Protein AF-A0A948B8D4-F1 (afdb_monomer_lite)

pLDDT: mean 76.82, std 18.86, range [36.81, 95.44]

Sequence (127 aa):
MKQYLPGPLPDNPRNLLRRAGYGEKPGFKGQISYTRRFTNAAFPQFHLYYALKGDGIELNLHLDQKKATYSQSAHAHSADYDGQLVEQEMARIGQYISTYVNPLSQPLKKEEKPGRTKKGFWGTIFG

Foldseek 3Di:
DKDKDDDQFLDPPVVLLVVLQWDWDQDPPRFIKTWHAPDPDPDQIKIWHWDDDPNIIMIDIFGRHDDDDPDDDDDDDVCPVRVVVRVVSVVSSSCSRVVSVPPVVPDPPPPPDPDDDPPDPPDPDDD

Structure (mmCIF, N/CA/C/O backbone):
data_AF-A0A948B8D4-F1
#
_entry.id   AF-A0A948B8D4-F1
#
loop_
_atom_site.group_PDB
_atom_site.id
_atom_site.type_symbol
_atom_site.label_atom_id
_atom_site.label_alt_id
_atom_site.label_comp_id
_atom_site.label_asym_id
_atom_site.label_entity_id
_atom_site.label_seq_id
_atom_site.pdbx_PDB_ins_code
_atom_site.Cartn_x
_atom_site.Cartn_y
_atom_site.Cartn_z
_atom_site.occupancy
_atom_site.B_iso_or_equiv
_atom_site.auth_seq_id
_atom_site.auth_comp_id
_atom_site.auth_asym_id
_atom_site.auth_atom_id
_atom_site.pdbx_PDB_model_num
ATOM 1 N N . MET A 1 1 ? -3.979 4.312 -8.989 1.00 86.50 1 MET A N 1
ATOM 2 C CA . MET A 1 1 ? -5.365 4.406 -8.485 1.00 86.50 1 MET A CA 1
ATOM 3 C C . MET A 1 1 ? -5.367 4.831 -7.029 1.00 86.50 1 MET A C 1
ATOM 5 O O . MET A 1 1 ? -4.532 4.371 -6.260 1.00 86.50 1 MET A O 1
ATOM 9 N N . LYS A 1 2 ? -6.322 5.678 -6.645 1.00 90.12 2 LYS A N 1
ATOM 10 C CA . LYS A 1 2 ? -6.489 6.156 -5.275 1.00 90.12 2 LYS A CA 1
ATOM 11 C C . LYS A 1 2 ? -7.877 5.775 -4.759 1.00 90.12 2 LYS A C 1
ATOM 13 O O . LYS A 1 2 ? -8.852 6.031 -5.454 1.00 90.12 2 LYS A O 1
ATOM 18 N N . GLN A 1 3 ? -7.964 5.182 -3.571 1.00 91.62 3 GLN A N 1
ATOM 19 C CA . GLN A 1 3 ? -9.230 4.756 -2.969 1.00 91.62 3 GLN A CA 1
ATOM 20 C C . GLN A 1 3 ? -9.231 4.999 -1.460 1.00 91.62 3 GLN A C 1
ATOM 22 O O . GLN A 1 3 ? -8.250 4.722 -0.775 1.00 91.62 3 GLN A O 1
ATOM 27 N N . TYR A 1 4 ? -10.349 5.506 -0.946 1.00 92.94 4 TYR A N 1
ATOM 28 C CA . TYR A 1 4 ? -10.593 5.624 0.487 1.00 92.94 4 TYR A CA 1
ATOM 29 C C . TYR A 1 4 ? -11.372 4.405 0.985 1.00 92.94 4 TYR A C 1
ATOM 31 O O . TYR A 1 4 ? -12.384 4.026 0.395 1.00 92.94 4 TYR A O 1
ATOM 39 N N . LEU A 1 5 ? -10.890 3.800 2.065 1.00 90.56 5 LEU A N 1
ATOM 40 C CA . LEU A 1 5 ? -11.570 2.750 2.804 1.00 90.56 5 LEU A CA 1
ATOM 41 C C . LEU A 1 5 ? -12.047 3.348 4.135 1.00 90.56 5 LEU A C 1
ATOM 43 O O . LEU A 1 5 ? -11.211 3.814 4.920 1.00 90.56 5 LEU A O 1
ATOM 47 N N . PRO A 1 6 ? -13.368 3.373 4.385 1.00 90.25 6 PRO A N 1
ATOM 48 C CA . PRO A 1 6 ? -13.904 3.920 5.620 1.00 90.25 6 PRO A CA 1
ATOM 49 C C . PRO A 1 6 ? -13.482 3.070 6.823 1.00 90.25 6 PRO A C 1
ATOM 51 O O . PRO A 1 6 ? -13.300 1.857 6.716 1.00 90.25 6 PRO A O 1
ATOM 54 N N . GLY A 1 7 ? -13.311 3.738 7.960 1.00 85.56 7 GLY A N 1
ATOM 55 C CA . GLY A 1 7 ? -13.015 3.109 9.242 1.00 85.56 7 GLY A CA 1
ATOM 56 C C . GLY A 1 7 ? -14.254 2.625 10.005 1.00 85.56 7 GLY A C 1
ATOM 57 O O . GLY A 1 7 ? -15.371 2.749 9.498 1.00 85.56 7 GLY A O 1
ATOM 58 N N . PRO A 1 8 ? -14.067 2.139 11.248 1.00 87.94 8 PRO A N 1
ATOM 59 C CA . PRO A 1 8 ? -12.778 1.962 11.926 1.00 87.94 8 PRO A CA 1
ATOM 60 C C . PRO A 1 8 ? -11.977 0.784 11.355 1.00 87.94 8 PRO A C 1
ATOM 62 O O . PRO A 1 8 ? -12.529 -0.266 11.029 1.00 87.94 8 PRO A O 1
ATOM 65 N N . LEU A 1 9 ? -10.659 0.954 11.221 1.00 87.81 9 LEU A N 1
ATOM 66 C CA . LEU A 1 9 ? -9.785 -0.118 10.738 1.00 87.81 9 LEU A CA 1
ATOM 67 C C . LEU A 1 9 ? -9.621 -1.216 11.803 1.00 87.81 9 LEU A C 1
ATOM 69 O O . LEU A 1 9 ? -9.445 -0.900 12.979 1.00 87.81 9 LEU A O 1
ATOM 73 N N . PRO A 1 10 ? -9.598 -2.502 11.409 1.00 87.12 10 PRO A N 1
ATOM 74 C CA . PRO A 1 10 ? -9.494 -3.610 12.363 1.00 87.12 10 PRO A CA 1
ATOM 75 C C . PRO A 1 10 ? -8.102 -3.766 13.005 1.00 87.12 10 PRO A C 1
ATOM 77 O O . PRO A 1 10 ? -7.955 -4.480 13.991 1.00 87.12 10 PRO A O 1
ATOM 80 N N . ASP A 1 11 ? -7.061 -3.147 12.440 1.00 90.38 11 ASP A N 1
ATOM 81 C CA . ASP A 1 11 ? -5.683 -3.166 12.948 1.00 90.38 11 ASP A CA 1
ATOM 82 C C . ASP A 1 11 ? -4.936 -1.941 12.385 1.00 90.38 11 ASP A C 1
ATOM 84 O O . ASP A 1 11 ? -5.438 -1.221 11.516 1.00 90.38 11 ASP A O 1
ATOM 88 N N . ASN A 1 12 ? -3.704 -1.720 12.836 1.00 91.25 12 ASN A N 1
ATOM 89 C CA . ASN A 1 12 ? -2.815 -0.712 12.280 1.00 91.25 12 ASN A CA 1
ATOM 90 C C . ASN A 1 12 ? -2.608 -0.950 10.764 1.00 91.25 12 ASN A C 1
ATOM 92 O O . ASN A 1 12 ? -2.275 -2.075 10.367 1.00 91.25 12 ASN A O 1
ATOM 96 N N . PRO A 1 13 ? -2.715 0.092 9.913 1.00 91.75 13 PRO A N 1
ATOM 97 C CA . PRO 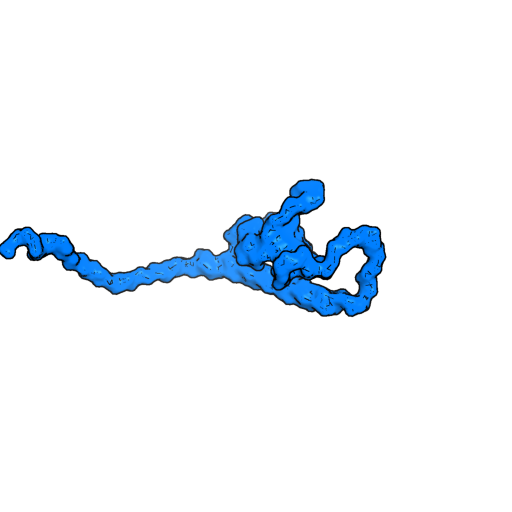A 1 13 ? -2.461 0.019 8.471 1.00 91.75 13 PRO A CA 1
ATOM 98 C C . PRO A 1 13 ? -1.225 -0.776 8.062 1.00 91.75 13 PRO A C 1
ATOM 100 O O . PRO A 1 13 ? -1.269 -1.577 7.130 1.00 91.75 13 PRO A O 1
ATOM 103 N N . ARG A 1 14 ? -0.122 -0.594 8.791 1.00 92.62 14 ARG A N 1
ATOM 104 C CA . ARG A 1 14 ? 1.131 -1.300 8.540 1.00 92.62 14 ARG A CA 1
ATOM 105 C C . ARG A 1 14 ? 0.951 -2.813 8.641 1.00 92.62 14 ARG A C 1
ATOM 107 O O . ARG A 1 14 ? 1.440 -3.550 7.787 1.00 92.62 14 ARG A O 1
ATOM 114 N N . ASN A 1 15 ? 0.248 -3.283 9.670 1.00 93.00 15 ASN A N 1
ATOM 115 C CA . ASN A 1 15 ? -0.017 -4.705 9.877 1.00 93.00 15 ASN A CA 1
ATOM 116 C C . ASN A 1 15 ? -0.955 -5.247 8.798 1.00 93.00 15 ASN A C 1
ATOM 118 O O . ASN A 1 15 ? -0.689 -6.313 8.244 1.00 93.00 15 ASN A O 1
ATOM 122 N N . LEU A 1 16 ? -2.005 -4.494 8.461 1.00 92.88 16 LEU A N 1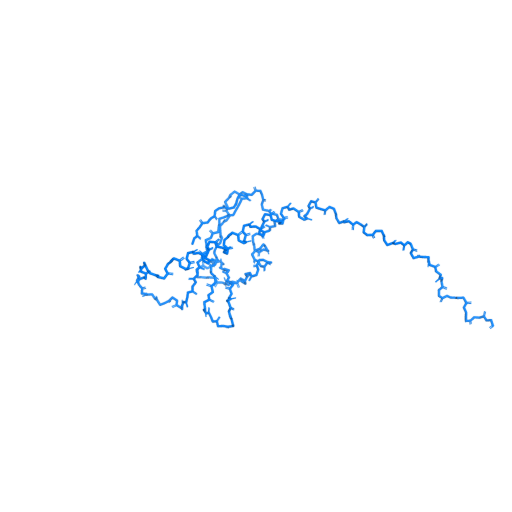
ATOM 123 C CA . LEU A 1 16 ? -2.948 -4.858 7.403 1.00 92.88 16 LEU A CA 1
ATOM 124 C C . LEU A 1 16 ? -2.229 -5.060 6.065 1.00 92.88 16 LEU A C 1
ATOM 126 O O . LEU A 1 16 ? -2.376 -6.111 5.445 1.00 92.88 16 LEU A O 1
ATOM 130 N N . LEU A 1 17 ? -1.382 -4.109 5.666 1.00 93.50 17 LEU A N 1
ATOM 131 C CA . LEU A 1 17 ? -0.624 -4.176 4.416 1.00 93.50 17 LEU A CA 1
ATOM 132 C C . LEU A 1 17 ? 0.408 -5.308 4.417 1.00 93.50 17 LEU A C 1
ATOM 134 O O . LEU A 1 17 ? 0.504 -6.051 3.439 1.00 93.50 17 LEU A O 1
ATOM 138 N N . ARG A 1 18 ? 1.137 -5.504 5.525 1.00 93.06 18 ARG A N 1
ATOM 139 C CA . ARG A 1 18 ? 2.093 -6.616 5.650 1.00 93.06 18 ARG A CA 1
ATOM 140 C C . ARG A 1 18 ? 1.422 -7.968 5.477 1.00 93.06 18 ARG A C 1
ATOM 142 O O . ARG A 1 18 ? 1.918 -8.804 4.726 1.00 93.06 18 ARG A O 1
ATOM 149 N N . ARG A 1 19 ? 0.289 -8.181 6.147 1.00 91.88 19 ARG A N 1
ATOM 150 C CA . ARG A 1 19 ? -0.448 -9.440 6.023 1.00 91.88 19 ARG A CA 1
ATOM 151 C C . ARG A 1 19 ? -1.117 -9.577 4.640 1.00 91.88 19 ARG A C 1
ATOM 153 O O . ARG A 1 19 ? -1.217 -10.686 4.132 1.00 91.88 19 ARG A O 1
ATOM 160 N N . ALA A 1 20 ? -1.453 -8.465 3.976 1.00 92.12 20 ALA A N 1
ATOM 161 C CA . ALA A 1 20 ? -1.898 -8.448 2.579 1.00 92.12 20 ALA A CA 1
ATOM 162 C C . ALA A 1 20 ? -0.778 -8.741 1.553 1.00 92.12 20 ALA A C 1
ATOM 164 O O . ALA A 1 20 ? -1.048 -8.730 0.348 1.00 92.12 20 ALA A O 1
ATOM 165 N N . GLY A 1 21 ? 0.456 -9.006 2.004 1.00 93.31 21 GLY A N 1
ATOM 166 C CA . GLY A 1 21 ? 1.594 -9.391 1.166 1.00 93.31 21 GLY A CA 1
ATOM 167 C C . GLY A 1 21 ? 2.503 -8.236 0.745 1.00 93.31 21 GLY A C 1
ATOM 168 O O . GLY A 1 21 ? 3.344 -8.418 -0.135 1.00 93.31 21 GLY A O 1
ATOM 169 N N . TYR A 1 22 ? 2.350 -7.053 1.343 1.00 95.44 22 TYR A N 1
ATOM 170 C CA . TYR A 1 22 ? 3.184 -5.899 1.028 1.00 95.44 22 TYR A CA 1
ATOM 171 C C . TYR A 1 22 ? 4.384 -5.779 1.970 1.00 95.44 22 TYR A C 1
ATOM 173 O O . TYR A 1 22 ? 4.249 -5.682 3.190 1.00 95.44 22 TYR A O 1
ATOM 181 N N . GLY A 1 23 ? 5.576 -5.719 1.383 1.00 94.31 23 GLY A N 1
ATOM 182 C CA . GLY A 1 23 ? 6.812 -5.409 2.088 1.00 94.31 23 GLY A CA 1
ATOM 183 C C . GLY A 1 23 ? 6.990 -3.905 2.253 1.00 94.31 23 GLY A C 1
ATOM 184 O O . GLY A 1 23 ? 6.841 -3.149 1.293 1.00 94.31 23 GLY A O 1
ATOM 185 N N . GLU A 1 24 ? 7.340 -3.487 3.463 1.00 93.94 24 GLU A N 1
ATOM 186 C CA . GLU A 1 24 ? 7.692 -2.105 3.773 1.00 93.94 24 GLU A CA 1
ATOM 187 C C . GLU A 1 24 ? 9.016 -1.725 3.098 1.00 93.94 24 GLU A C 1
ATOM 189 O O . GLU A 1 24 ? 9.991 -2.479 3.146 1.00 93.94 24 GLU A O 1
ATOM 194 N N . LYS A 1 25 ? 9.052 -0.549 2.477 1.00 89.44 25 LYS A N 1
ATOM 195 C CA . LYS A 1 25 ? 10.254 0.061 1.926 1.00 89.44 25 LYS A CA 1
ATOM 196 C C . LYS A 1 25 ? 10.372 1.496 2.436 1.00 89.44 25 LYS A C 1
ATOM 198 O O . LYS A 1 25 ? 9.400 2.251 2.366 1.00 89.44 25 LYS A O 1
ATOM 203 N N . PRO A 1 26 ? 11.554 1.907 2.922 1.00 84.75 26 PRO A N 1
ATOM 204 C CA . PRO A 1 26 ? 11.797 3.308 3.217 1.00 84.75 26 PRO A CA 1
ATOM 205 C C . PRO A 1 26 ? 11.717 4.088 1.902 1.00 84.75 26 PRO A C 1
ATOM 207 O O . PRO A 1 26 ? 12.498 3.851 0.978 1.00 84.75 26 PRO A O 1
ATOM 210 N N . GLY A 1 27 ? 10.724 4.965 1.786 1.00 74.50 27 GLY A N 1
ATOM 211 C CA . GLY A 1 27 ? 10.582 5.831 0.627 1.00 74.50 27 GLY A CA 1
ATOM 212 C C . GLY A 1 27 ? 11.432 7.092 0.752 1.00 74.50 27 GLY A C 1
ATOM 213 O O . GLY A 1 27 ? 12.141 7.333 1.733 1.00 74.50 27 GLY A O 1
ATOM 214 N N . PHE A 1 28 ? 11.360 7.918 -0.285 1.00 68.38 28 PHE A N 1
ATOM 215 C CA . PHE A 1 28 ? 12.073 9.187 -0.338 1.00 68.38 28 PHE A CA 1
ATOM 216 C C . PHE A 1 28 ? 11.434 10.199 0.631 1.00 68.38 28 PHE A C 1
ATOM 218 O O . PHE A 1 28 ? 10.211 10.284 0.716 1.00 68.38 28 PHE A O 1
ATOM 225 N N . LYS A 1 29 ? 12.254 10.973 1.359 1.00 73.38 29 LYS A N 1
ATOM 226 C CA . LYS A 1 29 ? 11.823 11.975 2.364 1.00 73.38 29 LYS A CA 1
ATOM 227 C C . LYS A 1 29 ? 11.086 11.415 3.593 1.00 73.38 29 LYS A C 1
ATOM 229 O O . LYS A 1 29 ? 10.275 12.110 4.194 1.00 73.38 29 LYS A O 1
ATOM 234 N N . GLY A 1 30 ? 11.362 10.168 3.977 1.00 74.44 30 GLY A N 1
ATOM 235 C CA . GLY A 1 30 ? 10.806 9.576 5.201 1.00 74.44 30 GLY A CA 1
ATOM 236 C C . GLY A 1 30 ? 9.357 9.096 5.077 1.00 74.44 30 GLY A C 1
ATOM 237 O O . GLY A 1 30 ? 8.807 8.580 6.047 1.00 74.44 30 GLY A O 1
ATOM 238 N N . GLN A 1 31 ? 8.741 9.203 3.894 1.00 81.31 31 GLN A N 1
ATOM 239 C CA . GLN A 1 31 ? 7.461 8.557 3.636 1.00 81.31 31 GLN A CA 1
ATOM 240 C C . GLN A 1 31 ? 7.689 7.061 3.421 1.00 81.31 31 GLN A C 1
ATOM 242 O O . GLN A 1 31 ? 8.414 6.660 2.515 1.00 81.31 31 GLN A O 1
ATOM 247 N N . ILE A 1 32 ? 7.069 6.228 4.248 1.00 89.94 32 ILE A N 1
ATOM 248 C CA . ILE A 1 32 ? 7.137 4.775 4.095 1.00 89.94 32 ILE A CA 1
ATOM 249 C C . ILE A 1 32 ? 6.261 4.365 2.910 1.00 89.94 32 ILE A C 1
ATOM 251 O O . ILE A 1 32 ? 5.101 4.774 2.816 1.00 89.94 32 ILE A O 1
ATOM 255 N N . SER A 1 33 ? 6.815 3.546 2.021 1.00 91.75 33 SER A N 1
ATOM 256 C CA . SER A 1 33 ? 6.070 2.931 0.932 1.00 91.75 33 SER A CA 1
ATOM 257 C C . SER A 1 33 ? 5.999 1.420 1.094 1.00 91.75 33 SER A C 1
ATOM 259 O O . SER A 1 33 ? 6.717 0.808 1.884 1.00 91.75 33 SER A O 1
ATOM 261 N N . TYR A 1 34 ? 5.077 0.809 0.369 1.00 94.75 34 TYR A N 1
ATOM 262 C CA . TYR A 1 34 ? 4.770 -0.607 0.468 1.00 94.75 34 TYR A CA 1
ATOM 263 C C . TYR A 1 34 ? 4.831 -1.208 -0.921 1.00 94.75 34 TYR A C 1
ATOM 265 O O . TYR A 1 34 ? 4.288 -0.643 -1.865 1.00 94.75 34 TYR A O 1
ATOM 273 N N . THR A 1 35 ? 5.487 -2.355 -1.072 1.00 94.44 35 THR A N 1
ATOM 274 C CA . THR A 1 35 ? 5.602 -2.999 -2.383 1.00 94.44 35 THR A CA 1
ATOM 275 C C . THR A 1 35 ? 5.274 -4.476 -2.346 1.00 94.44 35 THR A C 1
ATOM 277 O O . THR A 1 35 ? 5.645 -5.178 -1.406 1.00 94.44 35 THR A O 1
ATOM 280 N N . ARG A 1 36 ? 4.621 -4.949 -3.406 1.00 94.69 36 ARG A N 1
ATOM 281 C CA . ARG A 1 36 ? 4.378 -6.369 -3.662 1.00 94.69 36 ARG A CA 1
ATOM 282 C C . ARG A 1 36 ? 4.934 -6.699 -5.041 1.00 94.69 36 ARG A C 1
ATOM 284 O O . ARG A 1 36 ? 4.484 -6.149 -6.042 1.00 94.69 36 ARG A O 1
ATOM 291 N N . ARG A 1 37 ? 5.955 -7.552 -5.084 1.00 91.75 37 ARG A N 1
ATOM 292 C CA . ARG A 1 37 ? 6.611 -7.959 -6.333 1.00 91.75 37 ARG A CA 1
ATOM 293 C C . ARG A 1 37 ? 5.888 -9.156 -6.942 1.00 91.75 37 ARG A C 1
ATOM 295 O O . ARG A 1 37 ? 5.405 -10.012 -6.205 1.00 91.75 37 ARG A O 1
ATOM 302 N N . PHE A 1 38 ? 5.855 -9.226 -8.270 1.00 88.88 38 PHE A N 1
ATOM 303 C CA . PHE A 1 38 ? 5.341 -10.400 -8.990 1.00 88.88 38 PHE A CA 1
ATOM 304 C C . PHE A 1 38 ? 6.406 -11.489 -9.149 1.00 88.88 38 PHE A C 1
ATOM 306 O O . PHE A 1 38 ? 6.083 -12.667 -9.256 1.00 88.88 38 PHE A O 1
ATOM 313 N N . THR A 1 39 ? 7.679 -11.095 -9.162 1.00 90.00 39 THR A N 1
ATOM 314 C CA . THR A 1 39 ? 8.833 -11.981 -9.338 1.00 90.00 39 THR A CA 1
ATOM 315 C C . THR A 1 39 ? 9.955 -11.587 -8.371 1.00 90.00 39 THR A C 1
ATOM 317 O O . THR A 1 39 ? 9.833 -10.630 -7.604 1.00 90.00 39 THR A O 1
ATOM 320 N N . ASN A 1 40 ? 11.084 -12.297 -8.421 1.00 87.75 40 ASN A N 1
ATOM 321 C CA . ASN A 1 40 ? 12.287 -11.917 -7.672 1.00 87.75 40 ASN A CA 1
ATOM 322 C C . ASN A 1 40 ? 13.003 -10.681 -8.253 1.00 87.75 40 ASN A C 1
ATOM 324 O O . ASN A 1 40 ? 13.931 -10.164 -7.628 1.00 87.75 40 ASN A O 1
ATOM 328 N N . ALA A 1 41 ? 12.584 -10.191 -9.424 1.00 87.62 41 ALA A N 1
ATOM 329 C CA . ALA A 1 41 ? 13.129 -8.982 -10.023 1.00 87.62 41 ALA A CA 1
ATOM 330 C C . ALA A 1 41 ? 12.607 -7.710 -9.327 1.00 87.62 41 ALA A C 1
ATOM 332 O O . ALA A 1 41 ? 11.647 -7.725 -8.554 1.00 87.62 41 ALA A O 1
ATOM 333 N N . ALA A 1 42 ? 13.256 -6.572 -9.594 1.00 83.88 42 ALA A N 1
ATOM 334 C CA . ALA A 1 42 ? 12.848 -5.285 -9.027 1.00 83.88 42 ALA A CA 1
ATOM 335 C C . ALA A 1 42 ? 11.497 -4.784 -9.573 1.00 83.88 42 ALA A C 1
ATOM 337 O O . ALA A 1 42 ? 10.799 -4.060 -8.866 1.00 83.88 42 ALA A O 1
ATOM 338 N N . PHE A 1 43 ? 11.146 -5.182 -10.798 1.00 87.69 43 PHE A N 1
ATOM 339 C CA . PHE A 1 43 ? 9.921 -4.827 -11.511 1.00 87.69 43 PHE A CA 1
ATOM 340 C C . PHE A 1 43 ? 9.425 -6.045 -12.325 1.00 87.69 43 PHE A C 1
ATOM 342 O O . PHE A 1 43 ? 10.250 -6.897 -12.667 1.00 87.69 43 PHE A O 1
ATOM 349 N N . PRO A 1 44 ? 8.126 -6.135 -12.662 1.00 90.38 44 PRO A N 1
ATOM 350 C CA . PRO A 1 44 ? 7.063 -5.249 -12.205 1.00 90.38 44 PRO A CA 1
ATOM 351 C C . PRO A 1 44 ? 6.785 -5.420 -10.703 1.00 90.38 44 PRO A C 1
ATOM 353 O O . PRO A 1 44 ? 7.054 -6.471 -10.113 1.00 90.38 44 PRO A O 1
ATOM 356 N N . GLN A 1 45 ? 6.270 -4.376 -10.062 1.00 92.19 45 GLN A N 1
ATOM 357 C CA . GLN A 1 45 ? 5.827 -4.426 -8.667 1.00 92.19 45 GLN A CA 1
ATOM 358 C C . GLN A 1 45 ? 4.633 -3.497 -8.451 1.00 92.19 45 GLN A C 1
ATOM 360 O O . GLN A 1 45 ? 4.562 -2.413 -9.025 1.00 92.19 45 GLN A O 1
ATOM 365 N N . PHE A 1 46 ? 3.724 -3.886 -7.567 1.00 94.00 46 PHE A N 1
ATOM 366 C CA . PHE A 1 46 ? 2.776 -2.942 -6.999 1.00 94.00 46 PHE A CA 1
ATOM 367 C C . PHE A 1 46 ? 3.492 -2.029 -6.013 1.00 94.00 46 PHE A C 1
ATOM 369 O O . PHE A 1 46 ? 4.264 -2.510 -5.180 1.00 94.00 46 PHE A O 1
ATOM 376 N N . HIS A 1 47 ? 3.196 -0.738 -6.078 1.00 93.00 47 HIS A N 1
ATOM 377 C CA . HIS A 1 47 ? 3.721 0.283 -5.189 1.00 93.00 47 HIS A CA 1
ATOM 378 C C . HIS A 1 47 ? 2.564 1.034 -4.542 1.00 93.00 47 HIS A C 1
ATOM 380 O O . HIS A 1 47 ? 1.718 1.613 -5.218 1.00 93.00 47 HIS A O 1
ATOM 386 N N . LEU A 1 48 ? 2.506 0.979 -3.220 1.00 93.12 48 LEU A N 1
ATOM 387 C CA . LEU A 1 48 ? 1.400 1.469 -2.424 1.00 93.12 48 LEU A CA 1
ATOM 388 C C . LEU A 1 48 ? 1.894 2.484 -1.396 1.00 93.12 48 LEU A C 1
ATOM 390 O O . LEU A 1 48 ? 2.867 2.2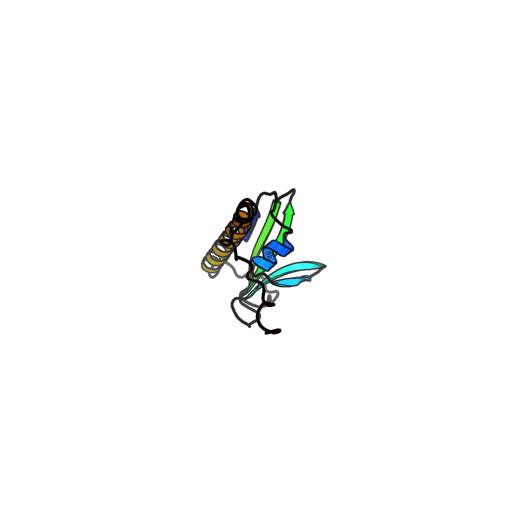54 -0.675 1.00 93.12 48 LEU A O 1
ATOM 394 N N . TYR A 1 49 ? 1.157 3.581 -1.300 1.00 93.00 49 TYR A N 1
ATOM 395 C CA . TYR A 1 49 ? 1.220 4.533 -0.201 1.00 93.00 49 TYR A CA 1
ATOM 396 C C . TYR A 1 49 ? -0.113 4.541 0.528 1.00 93.00 49 TYR A C 1
ATOM 398 O O . TYR A 1 49 ? -1.158 4.312 -0.086 1.00 93.00 49 TYR A O 1
ATOM 406 N N . TYR A 1 50 ? -0.080 4.855 1.819 1.00 93.00 50 TYR A N 1
ATOM 407 C CA . TYR A 1 50 ? -1.298 5.144 2.554 1.00 93.00 50 TYR A CA 1
ATOM 408 C C . TYR A 1 50 ? -1.214 6.461 3.316 1.00 93.00 50 TYR A C 1
ATOM 410 O O . TYR A 1 50 ? -0.133 6.920 3.684 1.00 93.00 50 TYR A O 1
ATOM 418 N N . ALA A 1 51 ? -2.381 7.038 3.574 1.00 92.25 51 ALA A N 1
ATOM 419 C CA . ALA A 1 51 ? -2.574 8.140 4.500 1.00 92.25 51 ALA A CA 1
ATOM 420 C C . ALA A 1 51 ? -3.775 7.832 5.399 1.00 92.25 51 ALA A C 1
ATOM 422 O O . ALA A 1 51 ? -4.796 7.331 4.929 1.00 92.25 51 ALA A O 1
ATOM 423 N N . LEU A 1 52 ? -3.655 8.121 6.692 1.00 92.06 52 LEU A N 1
ATOM 424 C CA . LEU A 1 52 ? -4.789 8.043 7.611 1.00 92.06 52 LEU A CA 1
ATOM 425 C C . LEU A 1 52 ? -5.732 9.226 7.365 1.00 92.06 52 LEU A C 1
ATOM 427 O O . LEU A 1 52 ? -5.275 10.356 7.179 1.00 92.06 52 LEU A O 1
ATOM 431 N N . LYS A 1 53 ? -7.040 8.962 7.357 1.00 91.88 53 LYS A N 1
ATOM 432 C CA . LYS A 1 53 ? -8.091 9.977 7.213 1.00 91.88 53 LYS A CA 1
ATOM 433 C C . LYS A 1 53 ? -9.219 9.675 8.194 1.00 91.88 53 LYS A C 1
ATOM 435 O O . LYS A 1 53 ? -10.026 8.785 7.939 1.00 91.88 53 LYS A O 1
ATOM 440 N N . GLY A 1 54 ? -9.264 10.414 9.305 1.00 90.62 54 GLY A N 1
ATOM 441 C CA . GLY A 1 54 ? -10.141 10.077 10.429 1.00 90.62 54 GLY A CA 1
ATOM 442 C C . GLY A 1 54 ? -9.840 8.662 10.924 1.00 90.62 54 GLY A C 1
ATOM 443 O O . GLY A 1 54 ? -8.673 8.309 11.084 1.00 90.62 54 GLY A O 1
ATOM 444 N N . ASP A 1 55 ? -10.880 7.843 11.061 1.00 89.81 55 ASP A N 1
ATOM 445 C CA . ASP A 1 55 ? -10.752 6.430 11.445 1.00 89.81 55 ASP A CA 1
ATOM 446 C C . ASP A 1 55 ? -10.483 5.490 10.258 1.00 89.81 55 ASP A C 1
ATOM 448 O O . ASP A 1 55 ? -10.323 4.283 10.445 1.00 89.81 55 ASP A O 1
ATOM 452 N N . GLY A 1 56 ? -10.474 6.020 9.031 1.00 91.50 56 GLY A N 1
ATOM 453 C CA . GLY A 1 56 ? -10.258 5.271 7.799 1.00 91.50 56 GLY A CA 1
ATOM 454 C C . GLY A 1 56 ? -8.853 5.425 7.219 1.00 91.50 56 GLY A C 1
ATOM 455 O O . GLY A 1 56 ? -7.958 6.072 7.775 1.00 91.50 56 GLY A O 1
ATOM 456 N N . ILE A 1 57 ? -8.664 4.837 6.039 1.00 93.75 57 ILE A N 1
ATOM 457 C CA . ILE A 1 57 ? -7.395 4.850 5.310 1.00 93.75 57 ILE A CA 1
ATOM 458 C C . ILE A 1 57 ? -7.602 5.194 3.845 1.00 93.75 57 ILE A C 1
ATOM 460 O O . ILE A 1 57 ? -8.472 4.665 3.163 1.00 93.75 57 ILE A O 1
ATOM 464 N N . GLU A 1 58 ? -6.754 6.072 3.337 1.00 94.44 58 GLU A N 1
ATOM 465 C CA . GLU A 1 58 ? -6.637 6.353 1.920 1.00 94.44 58 GLU A CA 1
ATOM 466 C C . GLU A 1 58 ? -5.437 5.604 1.350 1.00 94.44 58 GLU A C 1
ATOM 468 O O . GLU A 1 58 ? -4.312 5.798 1.805 1.00 94.44 58 GLU A O 1
ATOM 473 N N . LEU A 1 59 ? -5.678 4.761 0.350 1.00 93.56 59 LEU A N 1
ATOM 474 C CA . LEU A 1 59 ? -4.669 3.984 -0.357 1.00 93.56 59 LEU A CA 1
ATOM 475 C C . LEU A 1 59 ? -4.403 4.602 -1.728 1.00 93.56 59 LEU A C 1
ATOM 477 O O . LEU A 1 59 ? -5.330 4.967 -2.451 1.00 93.56 59 LEU A O 1
ATOM 481 N N . ASN A 1 60 ? -3.132 4.691 -2.104 1.00 92.81 60 ASN A N 1
ATOM 482 C CA . ASN A 1 60 ? -2.696 5.100 -3.432 1.00 92.81 60 ASN A CA 1
ATOM 483 C C . ASN A 1 60 ? -1.782 4.017 -4.010 1.00 92.81 60 ASN A C 1
ATOM 485 O O . ASN A 1 60 ? -0.644 3.869 -3.566 1.00 92.81 60 ASN A O 1
ATOM 489 N N . LEU A 1 61 ? -2.312 3.246 -4.956 1.00 91.81 61 LEU A N 1
ATOM 490 C CA . LEU A 1 61 ? -1.694 2.065 -5.549 1.00 91.81 61 LEU A CA 1
ATOM 491 C C . LEU A 1 61 ? -1.287 2.339 -6.997 1.00 91.81 61 LEU A C 1
ATOM 493 O O . LEU A 1 61 ? -2.096 2.810 -7.797 1.00 91.81 61 LEU A O 1
ATOM 497 N N . HIS A 1 62 ? -0.065 1.968 -7.347 1.00 90.44 62 HIS A N 1
ATOM 498 C CA . HIS A 1 62 ? 0.495 2.054 -8.692 1.00 90.44 62 HIS A CA 1
ATOM 499 C C . HIS A 1 62 ? 1.082 0.706 -9.097 1.00 90.44 62 HIS A C 1
ATOM 501 O O . HIS A 1 62 ? 1.498 -0.076 -8.238 1.00 90.44 62 HIS A O 1
ATOM 507 N N . LEU A 1 63 ? 1.131 0.447 -10.400 1.00 90.81 63 LEU A N 1
ATOM 508 C CA . LEU A 1 63 ? 1.879 -0.663 -10.975 1.00 90.81 63 LEU A CA 1
ATOM 509 C C . LEU A 1 63 ? 3.154 -0.104 -11.609 1.00 90.81 63 LEU A C 1
ATOM 511 O O . LEU A 1 63 ? 3.113 0.545 -12.651 1.00 90.81 63 LEU A O 1
ATOM 515 N N . ASP A 1 64 ? 4.295 -0.353 -10.973 1.00 88.31 64 ASP A N 1
ATOM 516 C CA . ASP A 1 64 ? 5.587 0.047 -11.514 1.00 88.31 64 ASP A CA 1
ATOM 517 C C . ASP A 1 64 ? 6.066 -1.045 -12.479 1.00 88.31 64 ASP A C 1
ATOM 519 O O . ASP A 1 64 ? 6.445 -2.134 -12.043 1.00 88.31 64 ASP A O 1
ATOM 523 N N . GLN A 1 65 ? 6.079 -0.768 -13.785 1.00 84.50 65 GLN A N 1
ATOM 524 C CA . GLN A 1 65 ? 6.572 -1.718 -14.796 1.00 84.50 65 GLN A CA 1
ATOM 525 C C . GLN A 1 65 ? 8.098 -1.687 -14.981 1.00 84.50 65 GLN A C 1
ATOM 527 O O . GLN A 1 65 ? 8.711 -2.689 -15.343 1.00 84.50 65 GLN A O 1
ATOM 532 N N . LYS A 1 66 ? 8.731 -0.537 -14.738 1.00 81.50 66 LYS A N 1
ATOM 533 C CA . LYS A 1 66 ? 10.176 -0.327 -14.894 1.00 81.50 66 LYS A CA 1
ATOM 534 C C . LYS A 1 66 ? 10.694 0.626 -13.828 1.00 81.50 66 LYS A C 1
ATOM 536 O O . LYS A 1 66 ? 9.925 1.380 -13.234 1.00 81.50 66 LYS A O 1
ATOM 541 N N . LYS A 1 67 ? 12.018 0.646 -13.635 1.00 75.25 67 LYS A N 1
ATOM 542 C CA . LYS A 1 67 ? 12.662 1.666 -12.802 1.00 75.25 67 LYS A CA 1
ATOM 543 C C . LYS A 1 67 ? 12.290 3.036 -13.349 1.00 75.25 67 LYS A C 1
ATOM 545 O O . LYS A 1 67 ? 12.543 3.299 -14.524 1.00 75.25 67 LYS A O 1
ATOM 550 N N . ALA A 1 68 ? 11.713 3.883 -12.498 1.00 61.47 68 ALA A N 1
ATOM 551 C CA . ALA A 1 68 ? 11.414 5.265 -12.837 1.00 61.47 68 ALA A CA 1
ATOM 552 C C . ALA A 1 68 ? 12.711 5.955 -13.283 1.00 61.47 68 ALA A C 1
ATOM 554 O O . ALA A 1 68 ? 13.562 6.327 -12.478 1.00 61.47 68 ALA A O 1
ATOM 555 N N . THR A 1 69 ? 12.897 6.043 -14.594 1.00 50.22 69 THR A N 1
ATOM 556 C CA . THR A 1 69 ? 13.778 7.024 -15.212 1.00 50.22 69 THR A CA 1
ATOM 557 C C . THR A 1 69 ? 12.923 8.277 -15.276 1.00 50.22 69 THR A C 1
ATOM 559 O O . THR A 1 69 ? 11.751 8.183 -15.635 1.00 50.22 69 THR A O 1
ATOM 562 N N . TYR A 1 70 ? 13.445 9.415 -14.828 1.00 42.44 70 TYR A N 1
ATOM 563 C CA . TYR A 1 70 ? 12.729 10.689 -14.851 1.00 42.44 70 TYR A CA 1
ATOM 564 C C . TYR A 1 70 ? 12.569 11.134 -16.314 1.00 42.44 70 TYR A C 1
ATOM 566 O O . TYR A 1 70 ? 13.308 11.971 -16.815 1.00 42.44 70 TYR A O 1
ATOM 574 N N . SER A 1 71 ? 11.662 10.486 -17.035 1.00 36.81 71 SER A N 1
ATOM 575 C CA . SER A 1 71 ? 11.236 10.841 -18.374 1.00 36.81 71 SER A CA 1
ATOM 576 C C . SER A 1 71 ? 9.719 10.913 -18.353 1.00 36.81 71 SER A C 1
ATOM 578 O O . SER A 1 71 ? 9.002 9.921 -18.227 1.00 36.81 71 SER A O 1
ATOM 580 N N . GLN A 1 72 ? 9.274 12.163 -18.384 1.00 43.28 72 GLN A N 1
ATOM 581 C CA . GLN A 1 72 ? 7.946 12.630 -18.729 1.00 43.28 72 GLN A CA 1
ATOM 582 C C . GLN A 1 72 ? 7.230 11.675 -19.704 1.00 43.28 72 GLN A C 1
ATOM 584 O O . GLN A 1 72 ? 7.797 11.296 -20.727 1.00 43.28 72 GLN A O 1
ATOM 589 N N . SER A 1 73 ? 5.961 11.385 -19.412 1.00 45.06 73 SER A N 1
ATOM 590 C CA . SER A 1 73 ? 4.958 10.944 -20.392 1.00 45.06 73 SER A CA 1
ATOM 591 C C . SER A 1 73 ? 5.067 9.496 -20.898 1.00 45.06 73 SER A C 1
ATOM 593 O O . SER A 1 73 ? 5.710 9.205 -21.900 1.00 45.06 73 SER A O 1
ATOM 595 N N . ALA A 1 74 ? 4.296 8.592 -20.288 1.00 41.31 74 ALA A N 1
ATOM 596 C CA . ALA A 1 74 ? 3.803 7.393 -20.971 1.00 41.31 74 ALA A CA 1
ATOM 597 C C . ALA A 1 74 ? 2.272 7.468 -21.008 1.00 41.31 74 ALA A C 1
ATOM 599 O O . ALA A 1 74 ? 1.574 6.949 -20.141 1.00 41.31 74 ALA A O 1
ATOM 600 N N . HIS A 1 75 ? 1.768 8.221 -21.986 1.00 45.75 75 HIS A N 1
ATOM 601 C CA . HIS A 1 75 ? 0.347 8.350 -22.267 1.00 45.75 75 HIS A CA 1
ATOM 602 C C . HIS A 1 75 ? -0.163 7.131 -23.060 1.00 45.75 75 HIS A C 1
ATOM 604 O O . HIS A 1 75 ? 0.360 6.793 -24.117 1.00 45.75 75 HIS A O 1
ATOM 610 N N . ALA A 1 76 ? -1.240 6.546 -22.534 1.00 40.22 76 ALA A N 1
ATOM 611 C CA . ALA A 1 76 ? -2.453 6.175 -23.270 1.00 40.22 76 ALA A CA 1
ATOM 612 C C . ALA A 1 76 ? -2.595 4.822 -24.004 1.00 40.22 76 ALA A C 1
ATOM 614 O O . ALA A 1 76 ? -3.676 4.603 -24.533 1.00 40.22 76 ALA A O 1
ATOM 615 N N . HIS A 1 77 ? -1.641 3.876 -23.979 1.00 41.09 77 HIS A N 1
ATOM 616 C CA . HIS A 1 77 ? -1.908 2.530 -24.556 1.00 41.09 77 HIS A CA 1
ATOM 617 C C . HIS A 1 77 ? -1.618 1.318 -23.651 1.00 41.09 77 HIS A C 1
ATOM 619 O O . HIS A 1 77 ? -2.297 0.305 -23.777 1.00 41.09 77 HIS A O 1
ATOM 625 N N . SER A 1 78 ? -0.698 1.412 -22.686 1.00 47.78 78 SER A N 1
ATOM 626 C CA . SER A 1 78 ? -0.494 0.353 -21.670 1.00 47.78 78 SER A CA 1
ATOM 627 C C . SER A 1 78 ? -1.390 0.514 -20.433 1.00 47.78 78 SER A C 1
ATOM 629 O O . SER A 1 78 ? -1.412 -0.349 -19.561 1.00 47.78 78 SER A O 1
ATOM 631 N N . ALA A 1 79 ? -2.128 1.625 -20.358 1.00 51.59 79 ALA A N 1
ATOM 632 C CA . ALA A 1 79 ? -2.870 2.038 -19.173 1.00 51.59 79 ALA A CA 1
ATOM 633 C C . ALA A 1 79 ? -4.106 1.174 -18.878 1.00 51.59 79 ALA A C 1
ATOM 635 O O . ALA A 1 79 ? -4.488 1.088 -17.717 1.00 51.59 79 ALA A O 1
ATOM 636 N N . AS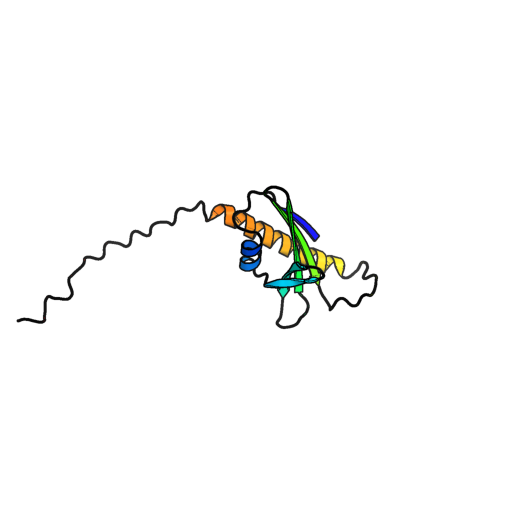P A 1 80 ? -4.705 0.522 -19.879 1.00 52.84 80 ASP A N 1
ATOM 637 C CA . ASP A 1 80 ? -5.951 -0.234 -19.681 1.00 52.84 80 ASP A CA 1
ATOM 638 C C . ASP A 1 80 ? -5.711 -1.543 -18.921 1.00 52.84 80 ASP A C 1
ATOM 640 O O . ASP A 1 80 ? -6.374 -1.816 -17.920 1.00 52.84 80 ASP A O 1
ATOM 644 N N . TYR A 1 81 ? -4.709 -2.327 -19.334 1.00 57.62 81 TYR A N 1
ATOM 645 C CA . TYR A 1 81 ? -4.325 -3.549 -18.618 1.00 57.62 81 TYR A CA 1
ATOM 646 C C . TYR A 1 81 ? -3.726 -3.229 -17.245 1.00 57.62 81 TYR A C 1
ATOM 648 O O . TYR A 1 81 ? -4.053 -3.889 -16.257 1.00 57.62 81 TYR A O 1
ATOM 656 N N . ASP A 1 82 ? -2.893 -2.188 -17.162 1.00 69.19 82 ASP A N 1
ATOM 657 C CA . ASP A 1 82 ? -2.345 -1.722 -15.887 1.00 69.19 82 ASP A CA 1
ATOM 658 C C . ASP A 1 82 ? -3.457 -1.239 -14.947 1.00 69.19 82 ASP A C 1
ATOM 660 O O . ASP A 1 82 ? -3.434 -1.533 -13.752 1.00 69.19 82 ASP A O 1
ATOM 664 N N . GLY A 1 83 ? -4.456 -0.541 -15.489 1.00 80.88 83 GLY A N 1
ATOM 665 C CA . GLY A 1 83 ? -5.644 -0.082 -14.780 1.00 80.88 83 GLY A CA 1
ATOM 666 C C . GLY A 1 83 ? -6.436 -1.251 -14.217 1.00 80.88 83 GLY A C 1
ATOM 667 O O . GLY A 1 83 ? -6.666 -1.295 -13.010 1.00 80.88 83 GLY A O 1
ATOM 668 N N . GLN A 1 84 ? -6.741 -2.252 -15.047 1.00 87.69 84 GLN A N 1
ATOM 669 C CA . GLN A 1 84 ? -7.471 -3.442 -14.615 1.00 87.69 84 GLN A CA 1
ATOM 670 C C . GLN A 1 84 ? -6.728 -4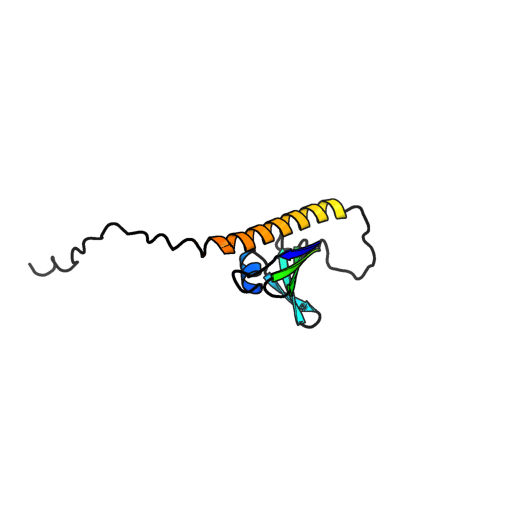.207 -13.507 1.00 87.69 84 GLN A C 1
ATOM 672 O O . GLN A 1 84 ? -7.342 -4.605 -12.516 1.00 87.69 84 GLN A O 1
ATOM 677 N N . LEU A 1 85 ? -5.407 -4.387 -13.627 1.00 90.31 85 LEU A N 1
ATOM 678 C CA . LEU A 1 85 ? -4.601 -5.054 -12.598 1.00 90.31 85 LEU A CA 1
ATOM 679 C C . LEU A 1 85 ? -4.570 -4.264 -11.284 1.00 90.31 85 LEU A C 1
ATOM 681 O O . LEU A 1 85 ? -4.661 -4.848 -10.203 1.00 90.31 85 LEU A O 1
ATOM 685 N N . VAL A 1 86 ? -4.446 -2.937 -11.363 1.00 90.81 86 VAL A N 1
ATOM 686 C CA . VAL A 1 86 ? -4.458 -2.054 -10.190 1.00 90.81 86 VAL A CA 1
ATOM 687 C C . VAL A 1 86 ? -5.835 -2.044 -9.523 1.00 90.81 86 VAL A C 1
ATOM 689 O O . VAL A 1 86 ? -5.905 -2.082 -8.297 1.00 90.81 86 VAL A O 1
ATOM 692 N N . GLU A 1 87 ? -6.922 -2.034 -10.292 1.00 92.25 87 GLU A N 1
ATOM 693 C CA . GLU A 1 87 ? -8.295 -2.097 -9.782 1.00 92.25 87 GLU A CA 1
ATOM 694 C C . GLU A 1 87 ? -8.585 -3.429 -9.090 1.00 92.25 87 GLU A C 1
ATOM 696 O O . GLU A 1 87 ? -9.091 -3.444 -7.967 1.00 92.25 87 GLU A O 1
ATOM 701 N N . GLN A 1 88 ? -8.208 -4.547 -9.715 1.00 94.00 88 GLN A N 1
ATOM 702 C CA . GLN A 1 88 ? -8.348 -5.880 -9.127 1.00 94.00 88 GLN A CA 1
ATOM 703 C C . GLN A 1 88 ? -7.559 -6.002 -7.822 1.00 94.00 88 GLN A C 1
ATOM 705 O O . GLN A 1 88 ? -8.069 -6.530 -6.831 1.00 94.00 88 GLN A O 1
ATOM 710 N N . GLU A 1 89 ? -6.331 -5.484 -7.790 1.00 95.44 89 GLU A N 1
ATOM 711 C CA . GLU A 1 89 ? -5.520 -5.513 -6.577 1.00 95.44 89 GLU A CA 1
ATOM 712 C C . GLU A 1 89 ? -6.083 -4.585 -5.493 1.00 95.44 89 GLU A C 1
ATOM 714 O O . GLU A 1 89 ? -6.122 -4.969 -4.323 1.00 95.44 89 GLU A O 1
ATOM 719 N N . MET A 1 90 ? -6.589 -3.404 -5.856 1.00 94.62 90 MET A N 1
ATOM 720 C CA . MET A 1 90 ? -7.257 -2.511 -4.909 1.00 94.62 90 MET A CA 1
ATOM 721 C C . MET A 1 90 ? -8.514 -3.166 -4.316 1.00 94.62 90 MET A C 1
ATOM 723 O O . MET A 1 90 ? -8.711 -3.130 -3.099 1.00 94.62 90 MET A O 1
ATOM 727 N N . ALA A 1 91 ? -9.319 -3.837 -5.146 1.00 94.56 91 ALA A N 1
ATOM 728 C CA . ALA A 1 91 ? -10.482 -4.599 -4.704 1.00 94.56 91 ALA A CA 1
ATOM 729 C C . ALA A 1 91 ? -10.082 -5.741 -3.760 1.00 94.56 91 ALA A C 1
ATOM 731 O O . ALA A 1 91 ? -10.690 -5.897 -2.700 1.00 94.56 91 ALA A O 1
ATOM 732 N N . ARG A 1 92 ? -9.014 -6.485 -4.078 1.00 94.88 92 ARG A N 1
ATOM 733 C CA . ARG A 1 92 ? -8.470 -7.540 -3.210 1.00 94.88 92 ARG A CA 1
ATOM 734 C C . ARG A 1 92 ? -8.035 -6.989 -1.852 1.00 94.88 92 ARG A C 1
ATOM 736 O O . ARG A 1 92 ? -8.334 -7.604 -0.831 1.00 94.88 92 ARG A O 1
ATOM 743 N N . ILE A 1 93 ? -7.348 -5.844 -1.810 1.00 93.25 93 ILE A N 1
ATOM 744 C CA . ILE A 1 93 ? -6.932 -5.200 -0.551 1.00 93.25 93 ILE A CA 1
ATOM 745 C C . ILE A 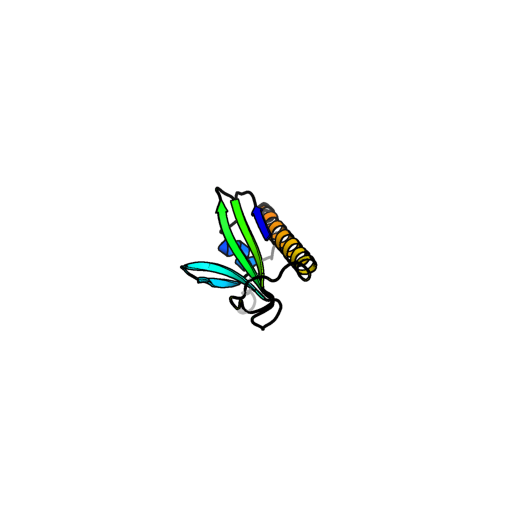1 93 ? -8.155 -4.743 0.252 1.00 93.25 93 ILE A C 1
ATOM 747 O O . ILE A 1 93 ? -8.215 -4.982 1.458 1.00 93.25 93 ILE A O 1
ATOM 751 N N . GLY A 1 94 ? -9.147 -4.133 -0.400 1.00 91.56 94 GLY A N 1
ATOM 752 C CA . GLY A 1 94 ? -10.396 -3.723 0.245 1.00 91.56 94 GLY A CA 1
ATOM 753 C C . GLY A 1 94 ? -11.171 -4.909 0.830 1.00 91.56 94 GLY A C 1
ATOM 754 O O . GLY A 1 94 ? -11.586 -4.870 1.990 1.00 91.56 94 GLY A O 1
ATOM 755 N N . GLN A 1 95 ? -11.305 -5.999 0.070 1.00 91.00 95 GLN A N 1
ATOM 756 C CA . GLN A 1 95 ? -11.903 -7.256 0.533 1.00 91.00 95 GLN A CA 1
ATOM 757 C C . GLN A 1 95 ? -11.117 -7.869 1.687 1.00 91.00 95 GLN A C 1
ATOM 759 O O . GLN A 1 95 ? -11.704 -8.327 2.660 1.00 91.00 95 GLN A O 1
ATOM 764 N N . TYR A 1 96 ? -9.789 -7.849 1.612 1.00 90.25 96 TYR A N 1
ATOM 765 C CA . TYR A 1 96 ? -8.928 -8.343 2.673 1.00 90.25 96 TYR A CA 1
ATOM 766 C C . TYR A 1 96 ? -9.173 -7.564 3.970 1.00 90.25 96 TYR A C 1
ATOM 768 O O . TYR A 1 96 ? -9.537 -8.160 4.978 1.00 90.25 96 TYR A O 1
ATOM 776 N N . ILE A 1 97 ? -9.069 -6.232 3.933 1.00 87.81 97 ILE A N 1
ATOM 777 C CA . ILE A 1 97 ? -9.251 -5.361 5.104 1.00 87.81 97 ILE A CA 1
ATOM 778 C C . ILE A 1 97 ? -10.669 -5.478 5.678 1.00 87.81 97 ILE A C 1
ATOM 780 O O . ILE A 1 97 ? -10.813 -5.619 6.890 1.00 87.81 97 ILE A O 1
ATOM 784 N N . SER A 1 98 ? -11.701 -5.482 4.829 1.00 82.88 98 SER A N 1
ATOM 785 C CA . SER A 1 98 ? -13.092 -5.669 5.272 1.00 82.88 98 SER A CA 1
ATOM 786 C C . SER A 1 98 ? -13.343 -7.067 5.827 1.00 82.88 98 SER A C 1
ATOM 788 O O . SER A 1 98 ? -14.072 -7.207 6.805 1.00 82.88 98 SER A O 1
ATOM 790 N N . THR A 1 99 ? -12.690 -8.097 5.281 1.00 76.75 99 THR A N 1
ATOM 791 C CA . THR A 1 99 ? -12.766 -9.439 5.850 1.00 76.75 99 THR A CA 1
ATOM 792 C C . THR A 1 99 ? -12.241 -9.418 7.272 1.00 76.75 99 THR A C 1
ATOM 794 O O . THR A 1 99 ? -12.947 -9.964 8.088 1.00 76.75 99 THR A O 1
ATOM 797 N N . TYR A 1 100 ? -11.140 -8.733 7.628 1.00 67.00 100 TYR A N 1
ATOM 798 C CA . TYR A 1 100 ? -10.649 -8.640 9.027 1.00 67.00 100 TYR A CA 1
ATOM 799 C C . TYR A 1 100 ? -11.591 -7.937 10.013 1.00 67.00 100 TYR A C 1
ATOM 801 O O . TYR A 1 100 ? -11.430 -8.120 11.220 1.00 67.00 100 TYR A O 1
ATOM 809 N N . VAL A 1 101 ? -12.603 -7.214 9.533 1.00 56.66 101 VAL A N 1
ATOM 810 C CA . VAL A 1 101 ? -13.706 -6.735 10.381 1.00 56.66 101 VAL A CA 1
ATOM 811 C C . VAL A 1 101 ? -14.578 -7.914 10.868 1.00 56.66 101 VAL A C 1
ATOM 813 O O . VAL A 1 101 ? -15.233 -7.801 11.898 1.00 56.66 101 VAL A O 1
ATOM 816 N N . ASN A 1 102 ? -14.532 -9.075 10.195 1.00 51.69 102 ASN A N 1
ATOM 817 C CA . ASN A 1 102 ? -15.410 -10.233 10.416 1.00 51.69 102 ASN A CA 1
ATOM 818 C C . ASN A 1 102 ? -14.831 -11.533 11.060 1.00 51.69 102 ASN A C 1
ATOM 820 O O . ASN A 1 102 ? -15.639 -12.367 11.462 1.00 51.69 102 ASN A O 1
ATOM 824 N N . PRO A 1 103 ? -13.512 -11.798 11.217 1.00 49.19 103 PRO A N 1
ATOM 825 C CA . PRO A 1 103 ? -13.009 -12.948 11.973 1.00 49.19 103 PRO A CA 1
ATOM 826 C C . PRO A 1 103 ? -12.692 -12.615 13.433 1.00 49.19 103 PRO A C 1
ATOM 828 O O . PRO A 1 103 ? -12.538 -13.541 14.218 1.00 49.19 103 PRO A O 1
ATOM 831 N N . LEU A 1 104 ? -12.621 -11.337 13.832 1.00 47.78 104 LEU A N 1
ATOM 832 C CA . LEU A 1 104 ? -12.582 -10.964 15.258 1.00 47.78 104 LEU A CA 1
ATOM 833 C C . LEU A 1 104 ? -13.973 -11.023 15.914 1.00 47.78 104 LEU A C 1
ATOM 835 O O . LEU A 1 104 ? -14.074 -11.067 17.136 1.00 47.78 104 LEU A O 1
ATOM 839 N N . SER A 1 105 ? -15.038 -11.065 15.108 1.00 48.41 105 SER A N 1
ATOM 840 C CA . SER A 1 105 ? -16.420 -11.320 15.531 1.00 48.41 105 SER A CA 1
ATOM 841 C C . SER A 1 105 ? -16.807 -12.802 15.478 1.00 48.41 105 SER A C 1
ATOM 843 O O . SER A 1 105 ? -17.899 -13.156 15.920 1.00 48.41 105 SER A O 1
ATOM 845 N N . GLN A 1 106 ? -15.920 -13.691 15.019 1.00 50.00 106 GLN A N 1
ATOM 846 C CA . GLN A 1 106 ? -16.061 -15.108 15.330 1.00 50.00 106 GLN A CA 1
ATOM 847 C C . GLN A 1 106 ? -15.410 -15.342 16.695 1.00 50.00 106 GLN A C 1
ATOM 849 O O . GLN A 1 106 ? -14.180 -15.291 16.787 1.00 50.00 106 GLN A O 1
ATOM 854 N N . PRO A 1 107 ? -16.177 -15.598 17.776 1.00 43.16 107 PRO A N 1
ATOM 855 C CA . PRO A 1 107 ? -15.565 -16.176 18.959 1.00 43.16 107 PRO A CA 1
ATOM 856 C C . PRO A 1 107 ? -14.840 -17.430 18.486 1.00 43.16 107 PRO A C 1
ATOM 858 O O . PRO A 1 107 ? -15.431 -18.235 17.761 1.00 43.16 107 PRO A O 1
ATOM 861 N N . LEU A 1 108 ? -13.559 -17.565 18.852 1.00 45.59 108 LEU A N 1
ATOM 862 C CA . LEU A 1 108 ? -12.818 -18.815 18.715 1.00 45.59 108 LEU A CA 1
ATOM 863 C C . LEU A 1 108 ? -13.788 -19.926 19.095 1.00 45.59 108 LEU A C 1
ATOM 865 O O . LEU A 1 108 ? -14.196 -20.002 20.257 1.00 45.59 108 LEU A O 1
ATOM 869 N N . LYS A 1 109 ? -14.230 -20.720 18.114 1.00 45.72 109 LYS A N 1
ATOM 870 C CA . LYS A 1 109 ? -15.049 -21.888 18.394 1.00 45.72 109 LYS A CA 1
ATOM 871 C C . LYS A 1 109 ? -14.159 -22.720 19.297 1.00 45.72 109 LYS A C 1
ATOM 873 O O . LYS A 1 109 ? -13.136 -23.236 18.855 1.00 45.72 109 LYS A O 1
ATOM 878 N N . LYS A 1 110 ? -14.465 -22.696 20.593 1.00 46.94 110 LYS A N 1
ATOM 879 C CA . LYS A 1 110 ? -13.760 -23.454 21.611 1.00 46.94 110 LYS A CA 1
ATOM 880 C C . LYS A 1 110 ? -13.970 -24.888 21.162 1.00 46.94 110 LYS A C 1
ATOM 882 O O . LYS A 1 110 ? -15.067 -25.418 21.296 1.00 46.94 110 LYS A O 1
ATOM 887 N N . GLU A 1 111 ? -12.980 -25.464 20.491 1.00 51.34 111 GLU A N 1
ATOM 888 C CA . GLU A 1 111 ? -12.985 -26.888 20.226 1.00 51.34 111 GLU A CA 1
ATOM 889 C C . GLU A 1 111 ? -12.936 -27.542 21.602 1.00 51.34 111 GLU A C 1
ATOM 891 O O . GLU A 1 111 ? -11.883 -27.644 22.238 1.00 51.34 111 GLU A O 1
ATOM 896 N N . GLU A 1 112 ? -14.109 -27.903 22.115 1.00 54.84 112 GLU A N 1
ATOM 897 C CA . GLU A 1 112 ? -14.227 -28.854 23.200 1.00 54.84 112 GLU A CA 1
ATOM 898 C C . GLU A 1 112 ? -13.642 -30.157 22.674 1.00 54.84 112 GLU A C 1
ATOM 900 O O . GLU A 1 112 ? -14.292 -30.950 21.996 1.00 54.84 112 GLU A O 1
ATOM 905 N N . LYS A 1 113 ? -12.348 -30.344 22.938 1.00 53.84 113 LYS A N 1
ATOM 906 C CA . LYS A 1 113 ? -11.706 -31.642 22.795 1.00 53.84 113 LYS A CA 1
ATOM 907 C C . LYS A 1 113 ? -12.550 -32.623 23.614 1.00 53.84 113 LYS A C 1
ATOM 909 O O . LYS A 1 113 ? -12.720 -32.363 24.810 1.00 53.84 113 LYS A O 1
ATOM 914 N N . PRO A 1 114 ? -13.059 -33.729 23.038 1.00 46.59 114 PRO A N 1
ATOM 915 C CA . PRO A 1 114 ? -13.710 -34.750 23.842 1.00 46.59 114 PRO A CA 1
ATOM 916 C C . PRO A 1 114 ? -12.729 -35.173 24.935 1.00 46.59 114 PRO A C 1
ATOM 918 O O . PRO A 1 114 ? -11.540 -35.385 24.672 1.00 46.59 114 PRO A O 1
ATOM 921 N N . GLY A 1 115 ? -13.216 -35.169 26.176 1.00 55.91 115 GLY A N 1
ATOM 922 C CA . GLY A 1 115 ? -12.404 -35.272 27.378 1.00 55.91 115 GLY A CA 1
ATOM 923 C C . GLY A 1 115 ? -11.361 -36.380 27.278 1.00 55.91 115 GLY A C 1
ATOM 924 O O . GLY A 1 115 ? -11.685 -37.565 27.251 1.00 55.91 115 GLY A O 1
ATOM 925 N N . ARG A 1 116 ? -10.080 -35.995 27.265 1.00 54.69 116 ARG A N 1
ATOM 926 C CA . ARG A 1 116 ? -8.992 -36.931 27.548 1.00 54.69 116 ARG A CA 1
ATOM 927 C C . ARG A 1 116 ? -9.159 -37.382 28.994 1.00 54.69 116 ARG A C 1
ATOM 929 O O . ARG A 1 116 ? -8.836 -36.638 29.920 1.00 54.69 116 ARG A O 1
ATOM 936 N N . THR A 1 117 ? -9.629 -38.608 29.190 1.00 55.91 117 THR A N 1
ATOM 937 C CA . THR A 1 117 ? -9.489 -39.302 30.467 1.00 55.91 117 THR A CA 1
ATOM 938 C C . THR A 1 117 ? -7.999 -39.362 30.798 1.00 55.91 117 THR A C 1
ATOM 940 O O . THR A 1 117 ? -7.224 -40.000 30.082 1.00 55.91 117 THR A O 1
ATOM 943 N N . LYS A 1 118 ? -7.575 -38.679 31.864 1.00 56.09 118 LYS A N 1
ATOM 944 C CA . LYS A 1 118 ? -6.239 -38.861 32.433 1.00 56.09 118 LYS A CA 1
ATOM 945 C C . LYS A 1 118 ? -6.170 -40.273 33.023 1.00 56.09 118 LYS A C 1
ATOM 947 O O . LYS A 1 118 ? -6.572 -40.475 34.162 1.00 56.09 118 LYS A O 1
ATOM 952 N N . LYS A 1 119 ? -5.664 -41.251 32.269 1.00 56.31 119 LYS A N 1
ATOM 953 C CA . LYS A 1 119 ? -5.088 -42.457 32.877 1.00 56.31 119 LYS A CA 1
ATOM 954 C C . LYS A 1 119 ? -3.622 -42.156 33.164 1.00 56.31 119 LYS A C 1
ATOM 956 O O . LYS A 1 119 ? -2.852 -41.864 32.253 1.00 56.31 119 LYS A O 1
ATOM 961 N N . GLY A 1 120 ? -3.304 -42.100 34.455 1.00 57.31 120 GLY A N 1
ATOM 962 C CA . GLY A 1 120 ? -1.989 -41.758 34.977 1.00 57.31 120 GLY A CA 1
ATOM 963 C C . GLY A 1 120 ? -0.922 -42.749 34.522 1.00 57.31 120 GLY A C 1
ATOM 964 O O . GLY A 1 120 ? -1.103 -43.960 34.590 1.00 57.31 120 GLY A O 1
ATOM 965 N N . PHE A 1 121 ? 0.203 -42.204 34.077 1.00 61.00 121 PHE A N 1
ATOM 966 C CA . PHE A 1 121 ? 1.391 -42.920 33.617 1.00 61.00 121 PHE A CA 1
ATOM 967 C C . PHE A 1 121 ? 2.302 -43.330 34.796 1.00 61.00 121 PHE A C 1
ATOM 969 O O . PHE A 1 121 ? 3.505 -43.124 34.754 1.00 61.00 121 PHE A O 1
ATOM 976 N N . TRP A 1 122 ? 1.735 -43.839 35.895 1.00 60.31 122 TRP A N 1
ATOM 977 C CA . TRP A 1 122 ? 2.506 -44.208 37.102 1.00 60.31 122 TRP A CA 1
ATOM 978 C C . TRP A 1 122 ? 2.070 -45.543 37.732 1.00 60.31 122 TRP A C 1
ATOM 980 O O . TRP A 1 122 ? 2.395 -45.820 38.879 1.00 60.31 122 TRP A O 1
ATOM 990 N N . GLY A 1 123 ? 1.336 -46.389 37.003 1.00 59.22 123 GLY A N 1
ATOM 991 C CA . GLY A 1 123 ? 0.760 -47.625 37.550 1.00 59.22 123 GLY A CA 1
ATOM 992 C C . GLY A 1 123 ? 1.578 -48.912 37.388 1.00 59.22 123 GLY A C 1
ATOM 993 O O . GLY A 1 123 ? 1.076 -49.954 37.789 1.00 59.22 123 GLY A O 1
ATOM 994 N N . THR A 1 124 ? 2.775 -48.894 36.785 1.00 61.66 124 THR A N 1
ATOM 995 C CA . THR A 1 124 ? 3.414 -50.155 36.330 1.00 61.66 124 THR A CA 1
ATOM 996 C C . THR A 1 124 ? 4.921 -50.264 36.594 1.00 61.66 124 THR A C 1
ATOM 998 O O . THR A 1 124 ? 5.611 -50.963 35.864 1.00 61.66 124 THR A O 1
ATOM 1001 N N . ILE A 1 125 ? 5.466 -49.589 37.612 1.00 65.88 125 ILE A N 1
ATOM 1002 C CA . ILE A 1 125 ? 6.902 -49.720 37.963 1.00 65.88 125 ILE A CA 1
ATOM 1003 C C . ILE A 1 125 ? 7.194 -50.137 39.412 1.00 65.88 125 ILE A C 1
ATOM 1005 O O . ILE A 1 125 ? 8.355 -50.179 39.799 1.00 65.88 125 ILE A O 1
ATOM 1009 N N . PHE A 1 126 ? 6.188 -50.537 40.192 1.00 53.44 126 PHE A N 1
ATOM 1010 C CA . PHE A 1 126 ? 6.409 -51.265 41.448 1.00 53.44 126 PHE A CA 1
ATOM 1011 C C . PHE A 1 126 ? 5.375 -52.387 41.574 1.00 53.44 126 PHE A C 1
ATOM 1013 O O . PHE A 1 126 ? 4.232 -52.139 41.955 1.00 53.44 126 PHE A O 1
ATOM 1020 N N . GLY A 1 127 ? 5.781 -53.597 41.191 1.00 50.50 127 GLY A N 1
ATOM 1021 C CA . GLY A 1 127 ? 5.004 -54.833 41.269 1.00 50.50 127 GLY A CA 1
ATOM 1022 C C . GLY A 1 127 ? 5.833 -56.001 40.778 1.00 50.50 127 GLY A C 1
ATOM 1023 O O . GLY A 1 127 ? 5.995 -56.088 39.542 1.00 50.50 127 GLY A O 1
#

Radius of gyration: 23.36 Å; chains: 1; bounding box: 30×68×66 Å

Secondary structure (DSSP, 8-state):
-EEEE-S--SS-HHHHHHHTTPEEEE-GGG-EEEEEESSSSS-SEEEEEEEEETTEEEEEEEEE-S---S-----SSSHHHHHHHHHHHHHHHHHHHHHHTTTSSS--------------TTSSS--